Protein AF-A0AAE3U9U7-F1 (afdb_monomer_lite)

Sequence (166 aa):
MVSCQSSQQRVSYFSGFKTIQITDSSRLYKSDSPQTYYLHYRPIDIDMWYPADSSPTDSVLVFGNMLSLFEQRANFYTDSHAGDGFSTQLAKSFTDFFHCSSVEKILASPTQSRKDTKAAAGKFPLVLYMASYNGMGYENIQLLENLAKNGYIVASFNSMVATQAI

Radius of gyration: 18.6 Å; chains: 1; bounding box: 61×43×46 Å

Organism: NCBI:txid3048013

pLDDT: mean 88.84, std 13.59, range [37.44, 98.5]

Secondary structure (DSSP, 8-state):
-----------PPEEEEEEEEEEEEEEESSTTS-TTSTTSEEEEEEEEEEEE---TTPPEEEHHHHHHHHHHHHHHHHTSSTTTTHHHHHHHHHHHHTT-S-HHHHHT-EEEEEETPPBPSS---EEEEE--TT--GGGGHHHHHHHHHTT-EEEEE----S----

InterPro domains:
  IPR029058 Alpha/Beta hydrolase fold [G3DSA:3.40.50.1820] (9-164)

Foldseek 3Di:
DDDPDPVPPQQFFFWEKDKDKDFDQVAAAPCPDDPPDPRRTPIWIKIKIAGADDDPPFDFAALLVVLVVLLVVLCVLQVHNLSPCSSQVVLVVVCVVVVDDDSVCNNRHTASYTYPGHHDDDDAAEAEAEADASGWCSVVRVVNRNCNRRRYMYIYIGHYHNDDPD

Structure (mmCIF, N/CA/C/O backbone):
data_AF-A0AAE3U9U7-F1
#
_entry.id   AF-A0AAE3U9U7-F1
#
loop_
_atom_site.group_PDB
_atom_site.id
_atom_site.type_symbol
_atom_site.label_atom_id
_atom_site.label_alt_id
_atom_site.label_comp_id
_atom_site.label_asym_id
_atom_site.label_entity_id
_atom_site.label_seq_id
_atom_site.pdbx_PDB_ins_code
_atom_site.Cartn_x
_atom_site.Cartn_y
_atom_site.Cartn_z
_atom_site.occupancy
_atom_site.B_iso_or_equiv
_atom_site.auth_seq_id
_atom_site.auth_comp_id
_atom_site.auth_asym_id
_atom_site.auth_atom_id
_atom_site.pdbx_PDB_model_num
ATOM 1 N N . MET A 1 1 ? -46.990 -7.623 13.689 1.00 40.50 1 MET A N 1
ATOM 2 C CA . MET A 1 1 ? -45.765 -7.017 13.124 1.00 40.50 1 MET A CA 1
ATOM 3 C C . MET A 1 1 ? -44.638 -7.261 14.111 1.00 40.50 1 MET A C 1
ATOM 5 O O . MET A 1 1 ? -44.628 -6.640 15.163 1.00 40.50 1 MET A O 1
ATOM 9 N N . VAL A 1 2 ? -43.776 -8.243 13.844 1.00 42.91 2 VAL A N 1
ATOM 10 C CA . VAL A 1 2 ? -42.643 -8.564 14.724 1.00 42.91 2 VAL A CA 1
ATOM 11 C C . VAL A 1 2 ? -41.470 -7.687 14.297 1.00 42.91 2 VAL A C 1
ATOM 13 O O . VAL A 1 2 ? -40.970 -7.821 13.185 1.00 42.91 2 VAL A O 1
ATOM 16 N N . SER A 1 3 ? -41.088 -6.748 15.161 1.00 50.25 3 SER A N 1
ATOM 17 C CA . SER A 1 3 ? -39.892 -5.923 14.994 1.00 50.25 3 SER A CA 1
ATOM 18 C C . SER A 1 3 ? -38.675 -6.726 15.454 1.00 50.25 3 SER A C 1
ATOM 20 O O . SER A 1 3 ? -38.477 -6.929 16.650 1.00 50.25 3 SER A O 1
ATOM 22 N N . CYS A 1 4 ? -37.871 -7.205 14.505 1.00 50.81 4 CYS A N 1
ATOM 23 C CA . CYS A 1 4 ? -36.531 -7.727 14.766 1.00 50.81 4 CYS A CA 1
ATOM 24 C C . CYS A 1 4 ? -35.512 -6.605 14.556 1.00 50.81 4 CYS A C 1
ATOM 26 O O . CYS A 1 4 ? -34.830 -6.551 13.538 1.00 50.81 4 CYS A O 1
ATOM 28 N N . GLN A 1 5 ? -35.399 -5.699 15.520 1.00 52.50 5 GLN A N 1
ATOM 29 C CA . GLN A 1 5 ? -34.193 -4.891 15.668 1.00 52.50 5 GLN A CA 1
ATOM 30 C C . GLN A 1 5 ? -33.489 -5.349 16.937 1.00 52.50 5 GLN A C 1
ATOM 32 O O . GLN A 1 5 ? -33.648 -4.774 18.009 1.00 52.50 5 GLN A O 1
ATOM 37 N N . SER A 1 6 ? -32.711 -6.427 16.820 1.00 53.81 6 SER A N 1
ATOM 38 C CA . SER A 1 6 ? -31.664 -6.685 17.799 1.00 53.81 6 SER A CA 1
ATOM 39 C C . SER A 1 6 ? -30.666 -5.538 17.689 1.00 53.81 6 SER A C 1
ATOM 41 O O . SER A 1 6 ? -30.011 -5.390 16.655 1.00 53.81 6 SER A O 1
ATOM 43 N N . SER A 1 7 ? -30.562 -4.711 18.728 1.00 50.16 7 S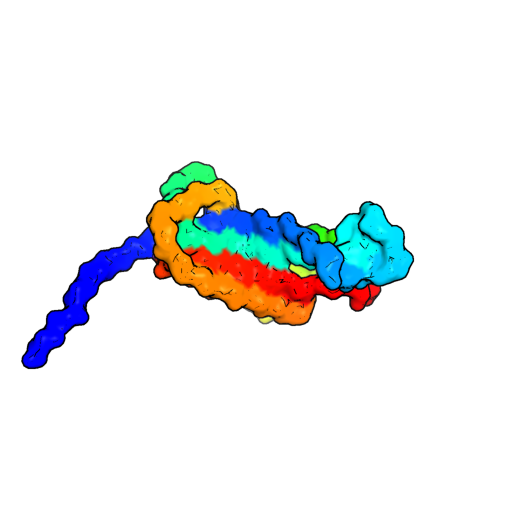ER A N 1
ATOM 44 C CA . SER A 1 7 ? -29.492 -3.727 18.867 1.00 50.16 7 SER A CA 1
ATOM 45 C C . SER A 1 7 ? -28.168 -4.477 19.016 1.00 50.16 7 SER A C 1
ATOM 47 O O . SER A 1 7 ? -27.700 -4.748 20.121 1.00 50.16 7 SER A O 1
ATOM 49 N N . GLN A 1 8 ? -27.591 -4.891 17.892 1.00 56.19 8 GLN A N 1
ATOM 50 C CA . GLN A 1 8 ? -26.259 -5.462 17.858 1.00 56.19 8 GLN A CA 1
ATOM 51 C C . GLN A 1 8 ? -25.309 -4.329 18.234 1.00 56.19 8 GLN A C 1
ATOM 53 O O . GLN A 1 8 ? -25.162 -3.351 17.498 1.00 56.19 8 GLN A O 1
ATOM 58 N N . GLN A 1 9 ? -24.745 -4.418 19.435 1.00 53.16 9 GLN A N 1
ATOM 59 C CA . GLN A 1 9 ? -23.730 -3.497 19.919 1.00 53.16 9 GLN A CA 1
ATOM 60 C C . GLN A 1 9 ? -22.614 -3.481 18.866 1.00 53.16 9 GLN A C 1
ATOM 62 O O .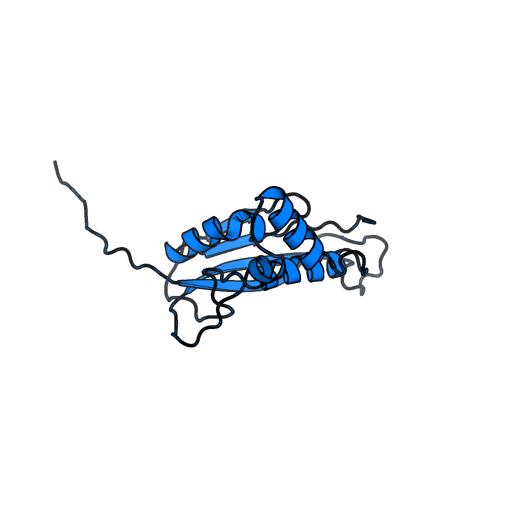 GLN A 1 9 ? -21.986 -4.512 18.625 1.00 53.16 9 GLN A O 1
ATOM 67 N N . ARG A 1 10 ? -22.440 -2.359 18.151 1.00 63.84 10 ARG A N 1
ATOM 68 C CA . ARG A 1 10 ? -21.427 -2.267 17.093 1.00 63.84 10 ARG A CA 1
ATOM 69 C C . ARG A 1 10 ? -20.057 -2.374 17.748 1.00 63.84 10 ARG A C 1
ATOM 71 O O . ARG A 1 10 ? -19.580 -1.412 18.344 1.00 63.84 10 ARG A O 1
ATOM 78 N N . VAL A 1 11 ? -19.443 -3.546 17.648 1.00 73.00 11 VAL A N 1
ATOM 79 C CA . VAL A 1 11 ? -18.030 -3.721 17.973 1.00 73.00 11 VAL A CA 1
ATOM 80 C C . VAL A 1 11 ? -17.252 -2.935 16.924 1.00 73.00 11 VAL A C 1
ATOM 82 O O . VAL A 1 11 ? -17.313 -3.251 15.738 1.00 73.00 11 VAL A O 1
ATOM 85 N N . SER A 1 12 ? -16.588 -1.862 17.351 1.00 85.38 12 SER A N 1
ATOM 86 C CA . SER A 1 12 ? -15.666 -1.119 16.494 1.00 85.38 12 SER A CA 1
ATOM 87 C C . SER A 1 12 ? -14.288 -1.744 16.631 1.00 85.38 12 SER A C 1
ATOM 89 O O . SER A 1 12 ? -13.715 -1.733 17.720 1.00 85.38 12 SER A O 1
ATOM 91 N N . TYR A 1 13 ? -13.752 -2.259 15.531 1.00 93.94 13 TYR A N 1
ATOM 92 C CA . TYR A 1 13 ? -12.381 -2.757 15.469 1.00 93.94 13 TYR A CA 1
ATOM 93 C C . TYR A 1 13 ? -11.401 -1.610 15.226 1.00 93.94 13 TYR A C 1
ATOM 95 O O . TYR A 1 13 ? -11.795 -0.490 14.878 1.00 93.94 13 TYR A O 1
ATOM 103 N N . PHE A 1 14 ? -10.113 -1.904 15.363 1.00 94.62 14 PHE A N 1
ATOM 104 C CA . PHE A 1 14 ? -9.059 -1.079 14.790 1.00 94.62 14 PHE A CA 1
ATOM 105 C C . PHE A 1 14 ? -8.762 -1.527 13.365 1.00 94.62 14 PHE A C 1
ATOM 107 O O . PHE A 1 14 ? -9.095 -2.642 12.965 1.00 94.62 14 PHE A O 1
ATOM 114 N N . SER A 1 15 ? -8.135 -0.642 12.598 1.00 95.81 15 SER A N 1
ATOM 115 C CA . SER A 1 15 ? -7.703 -0.942 11.240 1.00 95.81 15 SER A CA 1
ATOM 116 C C . SER A 1 15 ? -6.267 -1.458 11.272 1.00 95.81 15 SER A C 1
ATOM 118 O O . SER A 1 15 ? -5.331 -0.669 11.360 1.00 95.81 15 SER A O 1
ATOM 120 N N . GLY A 1 16 ? -6.077 -2.773 11.233 1.00 96.31 16 GLY A N 1
ATOM 121 C CA . GLY A 1 16 ? -4.764 -3.372 11.002 1.00 96.31 16 GLY A CA 1
ATOM 122 C C . GLY A 1 16 ? -4.342 -3.199 9.545 1.00 96.31 16 GLY A C 1
ATOM 123 O O . GLY A 1 16 ? -5.195 -3.176 8.659 1.00 96.31 16 GLY A O 1
ATOM 124 N N . PHE A 1 17 ? -3.041 -3.072 9.298 1.00 96.94 17 PHE A N 1
ATOM 125 C CA . PHE A 1 17 ? -2.466 -2.961 7.962 1.00 96.94 17 PHE A CA 1
ATOM 126 C C . PHE A 1 17 ? -1.237 -3.850 7.810 1.00 96.94 17 PHE A C 1
ATOM 128 O O . PHE A 1 17 ? -0.340 -3.834 8.657 1.00 96.94 17 PHE A O 1
ATOM 135 N N . LYS A 1 18 ? -1.175 -4.571 6.690 1.00 95.94 1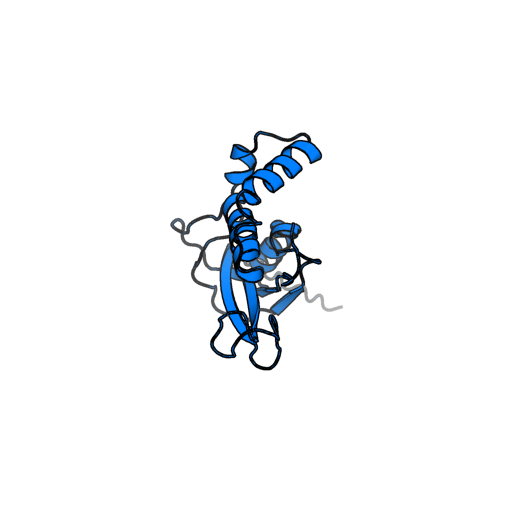8 LYS A N 1
ATOM 136 C CA . LYS A 1 18 ? 0.014 -5.302 6.243 1.00 95.94 18 LYS A CA 1
ATOM 137 C C . LYS A 1 18 ? 0.088 -5.341 4.722 1.00 95.94 18 LYS A C 1
ATOM 139 O O . LYS A 1 18 ? -0.935 -5.237 4.050 1.00 95.94 18 LYS A O 1
ATOM 144 N N . THR A 1 19 ? 1.277 -5.585 4.189 1.00 96.19 19 THR A N 1
ATOM 145 C CA . THR A 1 19 ? 1.480 -5.844 2.761 1.00 96.19 19 THR A CA 1
ATOM 146 C C . THR A 1 19 ? 1.757 -7.329 2.527 1.00 96.19 19 THR A C 1
ATOM 148 O O . THR A 1 19 ? 2.299 -8.031 3.385 1.00 96.19 19 THR A O 1
ATOM 151 N N . ILE A 1 20 ? 1.334 -7.839 1.375 1.00 95.50 20 ILE A N 1
ATOM 152 C CA . ILE A 1 20 ? 1.622 -9.192 0.903 1.00 95.50 20 ILE A CA 1
ATOM 153 C C . ILE A 1 20 ? 2.162 -9.076 -0.516 1.00 95.50 20 ILE A C 1
ATOM 155 O O . ILE A 1 20 ? 1.551 -8.427 -1.362 1.00 95.50 20 ILE A O 1
ATOM 159 N N . GLN A 1 21 ? 3.288 -9.734 -0.770 1.00 94.44 21 GLN A N 1
ATOM 160 C CA . GLN A 1 21 ? 3.887 -9.839 -2.094 1.00 94.44 21 GLN A CA 1
ATOM 161 C C . GLN A 1 21 ? 3.856 -11.292 -2.540 1.00 94.44 21 GLN A C 1
ATOM 163 O O . GLN A 1 21 ? 4.313 -12.180 -1.819 1.00 94.44 21 GLN A O 1
ATOM 168 N N . ILE A 1 22 ? 3.292 -11.529 -3.718 1.00 95.06 22 ILE A N 1
ATOM 169 C CA . ILE A 1 22 ? 3.262 -12.839 -4.366 1.00 95.06 22 ILE A CA 1
ATOM 170 C C . ILE A 1 22 ? 3.645 -12.695 -5.837 1.00 95.06 22 ILE A C 1
ATOM 172 O O . ILE A 1 22 ? 3.554 -11.612 -6.413 1.00 95.06 22 ILE A O 1
ATOM 176 N N . THR A 1 23 ? 4.021 -13.809 -6.455 1.00 95.38 23 THR A N 1
ATOM 177 C CA . THR A 1 23 ? 4.323 -13.875 -7.886 1.00 95.38 23 THR A CA 1
ATOM 178 C C . THR A 1 23 ? 3.355 -14.831 -8.562 1.00 95.38 23 THR A C 1
ATOM 180 O O . THR A 1 23 ? 3.210 -15.979 -8.144 1.00 95.38 23 THR A O 1
ATOM 183 N N . ASP A 1 24 ? 2.708 -14.366 -9.622 1.00 95.50 24 ASP A N 1
ATOM 184 C CA . ASP A 1 24 ? 1.878 -15.183 -10.496 1.00 95.50 24 ASP A CA 1
ATOM 185 C C . ASP A 1 24 ? 2.709 -15.676 -11.683 1.00 95.50 24 ASP A C 1
ATOM 187 O O . ASP A 1 24 ? 2.902 -14.968 -12.674 1.00 95.50 24 ASP A O 1
ATOM 191 N N . SER A 1 25 ? 3.199 -16.911 -11.569 1.00 95.81 25 SER A N 1
ATOM 192 C CA . SER A 1 25 ? 4.021 -17.564 -12.590 1.00 95.81 25 SER A CA 1
ATOM 193 C C . SER A 1 25 ? 3.254 -17.989 -13.844 1.00 95.81 25 SER A C 1
ATOM 195 O O . SER A 1 25 ? 3.872 -18.417 -14.815 1.00 95.81 25 SER A O 1
ATOM 197 N N . SER A 1 26 ? 1.923 -17.855 -13.871 1.00 96.81 26 SER A N 1
ATOM 198 C CA . SER A 1 26 ? 1.131 -18.128 -15.077 1.00 96.81 26 SER A CA 1
ATOM 199 C C . SER A 1 26 ? 1.144 -16.970 -16.079 1.00 96.81 26 SER A C 1
ATOM 201 O O . SER A 1 26 ? 0.748 -17.148 -17.232 1.00 96.81 26 SER A O 1
ATOM 203 N N . ARG A 1 27 ? 1.606 -15.781 -15.664 1.00 94.38 27 ARG A N 1
ATOM 204 C CA . ARG A 1 27 ? 1.642 -14.571 -16.493 1.00 94.38 27 ARG A CA 1
ATOM 205 C C . ARG A 1 27 ? 3.047 -13.997 -16.577 1.00 94.38 27 ARG A C 1
ATOM 207 O O . ARG A 1 27 ? 3.709 -13.798 -15.561 1.00 94.38 27 ARG A O 1
ATOM 214 N N . LEU A 1 28 ? 3.460 -13.666 -17.797 1.00 93.81 28 LEU A N 1
ATOM 215 C CA . LEU A 1 28 ? 4.693 -12.928 -18.048 1.00 93.81 28 LEU A CA 1
ATOM 216 C C . LEU A 1 28 ? 4.506 -11.445 -17.717 1.00 93.81 28 LEU A C 1
ATOM 218 O O . LEU A 1 28 ? 3.418 -10.890 -17.886 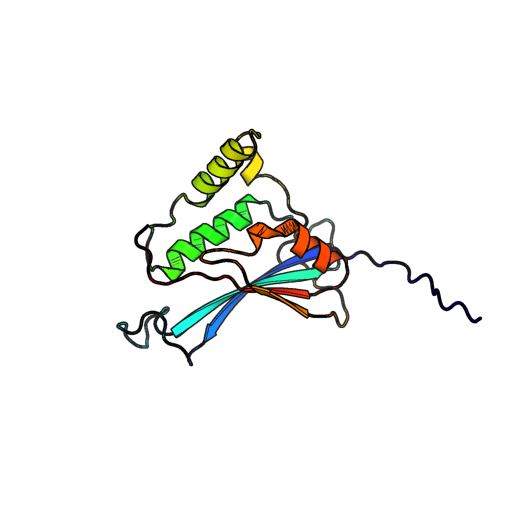1.00 93.81 28 LEU A O 1
ATOM 222 N N . TYR A 1 29 ? 5.580 -10.808 -17.264 1.00 92.31 29 TYR A N 1
ATOM 223 C CA . TYR A 1 29 ? 5.611 -9.379 -16.972 1.00 92.31 29 TYR A CA 1
ATOM 224 C C . TYR A 1 29 ? 6.696 -8.665 -17.772 1.00 92.31 29 TYR A C 1
ATOM 226 O O . TYR A 1 29 ? 6.359 -7.855 -18.632 1.00 92.31 29 TYR A O 1
ATOM 234 N N . LYS A 1 30 ? 7.971 -9.023 -17.594 1.00 92.19 30 LYS A N 1
ATOM 235 C CA . LYS A 1 30 ? 9.048 -8.665 -18.529 1.00 92.19 30 LYS A CA 1
ATOM 236 C C . LYS A 1 30 ? 9.372 -9.884 -19.398 1.00 92.19 30 LYS A C 1
ATOM 238 O O . LYS A 1 30 ? 10.257 -10.667 -19.076 1.00 92.19 30 LYS A O 1
ATOM 243 N N . SER A 1 31 ? 8.610 -10.061 -20.481 1.00 90.44 31 SER A N 1
ATOM 244 C CA . SER A 1 31 ? 8.657 -11.260 -21.342 1.00 90.44 31 SER A CA 1
ATOM 245 C C . SER A 1 31 ? 10.031 -11.555 -21.938 1.00 90.44 31 SER A C 1
ATOM 247 O O . SER A 1 31 ? 10.359 -12.718 -22.151 1.00 90.44 31 SER A O 1
ATOM 249 N N . ASP A 1 32 ? 10.828 -10.514 -22.171 1.00 92.19 32 ASP A N 1
ATOM 250 C CA . ASP A 1 32 ? 12.135 -10.625 -22.824 1.00 92.19 32 ASP A CA 1
ATOM 251 C C . ASP A 1 32 ? 13.264 -10.949 -21.828 1.00 92.19 32 ASP A C 1
ATOM 253 O O . ASP A 1 32 ? 14.426 -11.083 -22.213 1.00 92.19 32 ASP A O 1
ATOM 257 N N . SER A 1 33 ? 12.950 -11.072 -20.533 1.00 92.94 33 SER A N 1
ATOM 258 C CA . SER A 1 33 ? 13.930 -11.412 -19.504 1.00 92.94 33 SER A CA 1
ATOM 259 C C . SER A 1 33 ? 14.155 -12.927 -19.392 1.00 92.94 33 SER A C 1
ATOM 261 O O . SER A 1 33 ? 13.258 -13.717 -19.691 1.00 92.94 33 SER A O 1
ATOM 263 N N . PRO A 1 34 ? 15.298 -13.368 -18.836 1.00 95.94 34 PRO A N 1
ATOM 264 C CA . PRO A 1 34 ? 15.475 -14.756 -18.409 1.00 95.94 34 PRO A CA 1
ATOM 265 C C . PRO A 1 34 ? 14.417 -15.180 -17.377 1.00 95.94 34 PRO A C 1
ATOM 267 O O . PRO A 1 34 ? 14.002 -14.361 -16.559 1.00 95.94 34 PRO A O 1
ATOM 270 N N . GLN A 1 35 ? 14.044 -16.465 -17.340 1.00 94.50 35 GLN A N 1
ATOM 271 C CA . GLN A 1 35 ? 13.064 -17.001 -16.373 1.00 94.50 35 GLN A CA 1
ATOM 272 C C . GLN A 1 35 ? 13.474 -16.839 -14.902 1.00 94.50 35 GLN A C 1
ATOM 274 O O . GLN A 1 35 ? 12.624 -16.824 -14.016 1.00 94.50 35 GLN A O 1
ATOM 279 N N . THR A 1 36 ? 14.776 -16.738 -14.635 1.00 94.94 36 THR A N 1
ATOM 280 C CA . THR A 1 36 ? 15.340 -16.546 -13.292 1.00 94.94 36 THR A CA 1
ATOM 281 C C . THR A 1 36 ? 15.248 -15.105 -12.799 1.00 94.94 36 THR A C 1
ATOM 283 O O . THR A 1 36 ? 15.515 -14.839 -11.629 1.00 94.94 36 THR A O 1
ATOM 286 N N . TYR A 1 37 ? 14.906 -14.162 -13.675 1.00 95.81 37 TYR A N 1
ATOM 287 C CA . TYR A 1 37 ? 14.805 -12.758 -13.322 1.00 95.81 37 TYR A CA 1
ATOM 288 C C . TYR A 1 37 ? 13.517 -12.483 -12.535 1.00 95.81 37 TYR A C 1
ATOM 290 O O . TYR A 1 37 ? 12.440 -12.971 -12.876 1.00 95.81 37 TYR A O 1
ATOM 298 N N . TYR A 1 38 ? 13.625 -11.677 -11.478 1.00 93.69 38 TYR A N 1
ATOM 299 C CA . TYR A 1 38 ? 12.569 -11.512 -10.474 1.00 93.69 38 TYR A CA 1
ATOM 300 C C . TYR A 1 38 ? 11.275 -10.864 -11.006 1.00 93.69 38 TYR A C 1
ATOM 302 O O . TYR A 1 38 ? 10.214 -11.064 -10.420 1.00 93.69 38 TYR A O 1
ATOM 310 N N . LEU A 1 39 ? 11.342 -10.148 -12.135 1.00 95.06 39 LEU A N 1
ATOM 311 C CA . LEU A 1 39 ? 10.189 -9.567 -12.841 1.00 95.06 39 LEU A CA 1
ATOM 312 C C . LEU A 1 39 ? 9.826 -10.327 -14.126 1.00 95.06 39 LEU A C 1
ATOM 314 O O . LEU A 1 39 ? 9.086 -9.802 -14.959 1.00 95.06 39 LEU A O 1
ATOM 318 N N . HIS A 1 40 ? 10.348 -11.541 -14.333 1.00 94.94 40 HIS A N 1
ATOM 319 C CA . HIS A 1 40 ? 9.962 -12.348 -15.491 1.00 94.94 40 HIS A CA 1
ATOM 320 C C . HIS A 1 40 ? 8.467 -12.682 -15.450 1.00 94.94 40 HIS A C 1
ATOM 322 O O . HIS A 1 40 ? 7.734 -12.448 -16.411 1.00 94.94 40 HIS A O 1
ATOM 328 N N . TYR A 1 41 ? 8.012 -13.170 -14.296 1.00 95.81 41 TYR A N 1
ATOM 329 C CA . TYR A 1 41 ? 6.608 -13.429 -14.003 1.00 95.81 41 TYR A CA 1
ATOM 330 C C . TYR A 1 41 ? 5.960 -12.242 -13.297 1.00 95.81 41 TYR A C 1
ATOM 332 O O . TYR A 1 41 ? 6.653 -11.410 -12.718 1.00 95.81 41 TYR A O 1
ATOM 340 N N . ARG A 1 42 ? 4.627 -12.159 -13.329 1.00 93.88 42 ARG A N 1
ATOM 341 C CA . ARG A 1 42 ? 3.874 -11.019 -12.793 1.00 93.88 42 ARG A CA 1
ATOM 342 C C . ARG A 1 42 ? 3.961 -10.944 -11.262 1.00 93.88 42 ARG A C 1
ATOM 344 O O . ARG A 1 42 ? 3.328 -11.766 -10.597 1.00 93.88 42 ARG A O 1
ATOM 351 N N . PRO A 1 43 ? 4.652 -9.940 -10.683 1.00 94.88 43 PRO A N 1
ATOM 352 C CA . PRO A 1 43 ? 4.511 -9.655 -9.263 1.00 94.88 43 PRO A CA 1
ATOM 353 C C . PRO A 1 43 ? 3.124 -9.068 -8.973 1.00 94.88 43 PRO A C 1
ATOM 355 O O . PRO A 1 43 ? 2.507 -8.403 -9.818 1.00 94.88 43 PRO A O 1
ATOM 358 N N . ILE A 1 44 ? 2.627 -9.340 -7.771 1.00 93.44 44 ILE A N 1
ATOM 359 C CA . ILE A 1 44 ? 1.366 -8.826 -7.247 1.00 93.44 44 ILE A CA 1
ATOM 360 C C . ILE A 1 44 ? 1.609 -8.352 -5.815 1.00 93.44 44 ILE A C 1
ATOM 362 O O . ILE A 1 44 ? 1.893 -9.148 -4.918 1.00 93.44 44 ILE A O 1
ATOM 366 N N . ASP A 1 45 ? 1.436 -7.051 -5.611 1.00 94.06 45 ASP A N 1
ATOM 367 C CA . ASP A 1 45 ? 1.379 -6.424 -4.297 1.00 94.06 45 ASP A CA 1
ATOM 368 C C . ASP A 1 45 ? -0.071 -6.263 -3.849 1.00 94.06 45 ASP A C 1
ATOM 370 O O . ASP A 1 45 ? -0.882 -5.625 -4.529 1.00 94.06 45 ASP A O 1
ATOM 374 N N . ILE A 1 46 ? -0.368 -6.802 -2.671 1.00 96.00 46 ILE A N 1
ATOM 375 C CA . ILE A 1 46 ? -1.665 -6.696 -2.016 1.00 96.00 46 ILE A CA 1
ATOM 376 C C . ILE A 1 46 ? -1.472 -5.946 -0.703 1.00 96.00 46 ILE A C 1
ATOM 378 O O . ILE A 1 46 ? -0.762 -6.407 0.191 1.00 96.00 46 ILE A O 1
ATOM 382 N N . ASP A 1 47 ? -2.143 -4.812 -0.573 1.00 96.88 47 ASP A N 1
ATOM 383 C CA . ASP A 1 47 ? -2.257 -4.094 0.689 1.00 96.88 47 ASP A CA 1
ATOM 384 C C . ASP A 1 47 ? -3.515 -4.561 1.406 1.00 96.88 47 ASP A C 1
ATOM 386 O O . ASP A 1 47 ? -4.619 -4.506 0.863 1.00 96.88 47 ASP A O 1
ATOM 390 N N . MET A 1 48 ? -3.358 -5.062 2.622 1.00 97.38 48 MET A N 1
ATOM 391 C CA . MET A 1 48 ? -4.462 -5.589 3.403 1.00 97.38 48 MET A CA 1
ATOM 392 C C . MET A 1 48 ? -4.795 -4.672 4.564 1.00 97.38 48 MET A C 1
ATOM 394 O O . MET A 1 48 ? -3.986 -4.521 5.478 1.00 97.38 48 MET A O 1
ATOM 398 N N . TRP A 1 49 ? -6.029 -4.174 4.571 1.00 97.94 49 TRP A N 1
ATOM 399 C CA . TRP A 1 49 ? -6.660 -3.597 5.752 1.00 97.94 49 TRP A CA 1
ATOM 400 C C . TRP A 1 49 ? -7.570 -4.640 6.393 1.00 97.94 49 TRP A C 1
ATOM 402 O O . TRP A 1 49 ? -8.349 -5.294 5.702 1.00 97.94 49 TRP A O 1
ATOM 412 N N . TYR A 1 50 ? -7.471 -4.839 7.702 1.00 97.62 50 TYR A N 1
ATOM 413 C CA . TYR A 1 50 ? -8.225 -5.892 8.385 1.00 97.62 50 TYR A CA 1
ATOM 414 C C . TYR A 1 50 ? -8.683 -5.472 9.783 1.00 97.62 50 TYR A C 1
ATOM 416 O O . TYR A 1 50 ? -8.039 -4.627 10.409 1.00 97.62 50 TYR A O 1
ATOM 424 N N . PRO A 1 51 ? -9.773 -6.066 10.304 1.00 96.94 51 PRO A N 1
ATOM 425 C CA . PRO A 1 51 ? -10.223 -5.806 11.664 1.00 96.94 51 PRO A CA 1
ATOM 426 C C . PRO A 1 51 ? -9.165 -6.305 12.649 1.00 96.94 51 PRO A C 1
ATOM 428 O O . PRO A 1 51 ? -8.756 -7.468 12.600 1.00 96.94 51 PRO A O 1
ATOM 431 N N . ALA A 1 52 ? -8.702 -5.427 13.528 1.00 94.81 52 ALA A N 1
ATOM 432 C CA . ALA A 1 52 ? -7.643 -5.709 14.485 1.00 94.81 52 ALA A CA 1
ATOM 433 C C . ALA A 1 52 ? -8.092 -5.438 15.922 1.00 94.81 52 ALA A C 1
ATOM 435 O O . ALA A 1 52 ? -8.853 -4.500 16.188 1.00 94.81 52 ALA A O 1
ATOM 436 N N . ASP A 1 53 ? -7.561 -6.241 16.841 1.00 90.12 53 ASP A N 1
ATOM 437 C CA . ASP A 1 53 ? -7.593 -5.945 18.269 1.00 90.12 53 ASP A CA 1
ATOM 438 C C . ASP A 1 53 ? -6.422 -4.989 18.533 1.00 90.12 53 ASP A C 1
ATOM 440 O O . ASP A 1 53 ? -5.274 -5.383 18.337 1.00 90.12 53 ASP A O 1
ATOM 444 N N . SER A 1 54 ? -6.651 -3.728 18.919 1.00 71.88 54 SER A N 1
ATOM 445 C CA . SER A 1 54 ? -5.495 -2.857 19.192 1.00 71.88 54 SER A CA 1
ATOM 446 C C . SER A 1 54 ? -4.870 -3.147 20.541 1.00 71.88 54 SER A C 1
ATOM 448 O O . SER A 1 54 ? -5.574 -3.260 21.549 1.00 71.88 54 SER A O 1
ATOM 450 N N . SER A 1 55 ? -3.551 -3.028 20.576 1.00 69.12 55 SER A N 1
ATOM 451 C CA . SER A 1 55 ? -2.804 -2.653 21.766 1.00 69.12 55 SER A CA 1
ATOM 452 C C . SER A 1 55 ? -2.471 -1.150 21.738 1.00 69.12 55 SER A C 1
ATOM 454 O O . SER A 1 55 ? -2.202 -0.595 20.669 1.00 69.12 55 SER A O 1
ATOM 456 N N . PRO A 1 56 ? -2.395 -0.467 22.897 1.00 64.62 56 PRO A N 1
ATOM 457 C CA . PRO A 1 56 ? -1.848 0.891 22.998 1.00 64.62 56 PRO A CA 1
ATOM 458 C C . PRO A 1 56 ? -0.417 1.045 22.450 1.00 64.62 56 PRO A C 1
ATOM 460 O O . PRO A 1 56 ? 0.022 2.161 22.198 1.00 64.62 56 PRO A O 1
ATOM 463 N N . THR A 1 57 ? 0.317 -0.059 22.289 1.00 73.25 57 THR A N 1
ATOM 464 C CA . THR A 1 57 ? 1.711 -0.090 21.818 1.00 73.25 57 THR A CA 1
ATOM 465 C C . THR A 1 57 ? 1.856 -0.205 20.302 1.00 73.25 57 THR A C 1
ATOM 467 O O . THR A 1 57 ? 2.977 -0.198 19.796 1.00 73.25 57 THR A O 1
ATOM 470 N N . ASP A 1 58 ? 0.755 -0.367 19.571 1.00 82.81 58 ASP A N 1
ATOM 471 C CA . ASP A 1 58 ? 0.817 -0.619 18.136 1.00 82.81 58 ASP A CA 1
ATOM 472 C C . ASP A 1 58 ? 1.246 0.627 17.361 1.00 82.81 58 ASP A C 1
ATOM 474 O O . ASP A 1 58 ? 0.739 1.732 17.574 1.00 82.81 58 ASP A O 1
ATOM 478 N N . SER A 1 59 ? 2.162 0.438 16.409 1.00 89.38 59 SER A N 1
ATOM 479 C CA . SER A 1 59 ? 2.681 1.534 15.593 1.00 89.38 59 SER A CA 1
ATOM 480 C C . SER A 1 59 ? 1.621 2.046 14.621 1.00 89.38 59 SER A C 1
ATOM 482 O O . SER A 1 59 ? 1.122 1.312 13.763 1.00 89.38 59 SER A O 1
ATOM 484 N N . VAL A 1 60 ? 1.293 3.330 14.749 1.00 94.00 60 VAL A N 1
ATOM 485 C CA . VAL A 1 60 ? 0.422 4.050 13.817 1.00 94.00 60 VAL A CA 1
ATOM 486 C C . VAL A 1 60 ? 1.196 4.338 12.541 1.00 94.00 60 VAL A C 1
ATOM 488 O O . VAL A 1 60 ? 2.273 4.930 12.599 1.00 94.00 60 VAL A O 1
ATOM 491 N N . LEU A 1 61 ? 0.650 3.948 11.392 1.00 95.25 61 LEU A N 1
ATOM 492 C CA . LEU A 1 61 ? 1.226 4.359 10.116 1.00 95.25 61 LEU A CA 1
ATOM 493 C C . LEU A 1 61 ? 0.967 5.845 9.896 1.00 95.25 61 LEU A C 1
ATOM 495 O O . LEU A 1 61 ? -0.143 6.330 10.130 1.00 95.25 61 LEU A O 1
ATOM 499 N N . VAL A 1 62 ? 1.973 6.558 9.408 1.00 96.69 62 VAL A N 1
ATOM 500 C CA . VAL A 1 62 ? 1.798 7.910 8.876 1.00 96.69 62 VAL A CA 1
ATOM 501 C C . VAL A 1 62 ? 1.582 7.843 7.370 1.00 96.69 62 VAL A C 1
ATOM 503 O O . VAL A 1 62 ? 1.988 6.886 6.708 1.00 96.69 62 VAL A O 1
ATOM 506 N N . PHE A 1 63 ? 0.945 8.862 6.803 1.00 95.25 63 PHE A N 1
ATOM 507 C CA . PHE A 1 63 ? 0.632 8.906 5.378 1.00 95.25 63 PHE A CA 1
ATOM 508 C C . PHE A 1 63 ? 1.895 8.831 4.507 1.00 95.25 63 PHE A C 1
ATOM 510 O O . PHE A 1 63 ? 1.894 8.169 3.471 1.00 95.25 63 PHE A O 1
ATOM 517 N N . GLY A 1 64 ? 3.018 9.384 4.980 1.00 96.31 64 GLY A N 1
ATOM 518 C CA . GLY A 1 64 ? 4.320 9.241 4.330 1.00 96.31 64 GLY A CA 1
ATOM 519 C C . GLY A 1 64 ? 4.797 7.790 4.192 1.00 96.31 64 GLY A C 1
ATOM 520 O O . GLY A 1 64 ? 5.501 7.485 3.234 1.00 96.31 64 GLY A O 1
ATOM 521 N N . ASN A 1 65 ? 4.379 6.863 5.066 1.00 96.88 65 ASN A N 1
ATOM 522 C CA . ASN A 1 65 ? 4.679 5.440 4.873 1.00 96.88 65 ASN A CA 1
ATOM 523 C C . ASN A 1 65 ? 3.987 4.886 3.621 1.00 96.88 65 ASN A C 1
ATOM 525 O O . ASN A 1 65 ? 4.585 4.087 2.908 1.00 96.88 65 ASN A O 1
ATOM 529 N N . MET A 1 66 ? 2.759 5.326 3.337 1.00 95.19 66 MET A N 1
ATOM 530 C CA . MET A 1 66 ? 2.006 4.887 2.159 1.00 95.19 66 MET A CA 1
ATOM 531 C C . MET A 1 66 ? 2.600 5.453 0.868 1.00 95.19 66 MET A C 1
ATOM 533 O O . MET A 1 66 ? 2.756 4.724 -0.107 1.00 95.19 66 MET A O 1
ATOM 537 N N . LEU A 1 67 ? 2.997 6.729 0.877 1.00 95.31 67 LEU A N 1
ATOM 538 C CA . LEU A 1 67 ? 3.679 7.331 -0.271 1.00 95.31 67 LEU A CA 1
ATOM 539 C C . LEU A 1 67 ? 5.057 6.695 -0.509 1.00 95.31 67 LEU A C 1
ATOM 541 O O . LEU A 1 67 ? 5.406 6.410 -1.650 1.00 95.31 67 LEU A O 1
ATOM 545 N N . SER A 1 68 ? 5.787 6.362 0.560 1.00 96.12 68 SER A N 1
ATOM 546 C CA . SER A 1 68 ? 7.055 5.633 0.447 1.00 96.12 68 SER A CA 1
ATOM 547 C C . SER A 1 68 ? 6.872 4.230 -0.134 1.00 96.12 68 SER A C 1
ATOM 549 O O . SER A 1 68 ? 7.679 3.809 -0.958 1.00 96.12 68 SER A O 1
ATOM 551 N N . LEU A 1 69 ? 5.796 3.517 0.223 1.00 95.19 69 LEU A N 1
ATOM 552 C CA . LEU A 1 69 ? 5.461 2.240 -0.417 1.00 95.19 69 LEU A CA 1
ATOM 553 C C . LEU A 1 69 ? 5.188 2.408 -1.916 1.00 95.19 69 LEU A C 1
ATOM 555 O O . LEU A 1 69 ? 5.576 1.545 -2.702 1.00 95.19 69 LEU A O 1
ATOM 559 N N . PHE A 1 70 ? 4.535 3.499 -2.324 1.00 94.19 70 PHE A N 1
ATOM 560 C CA . PHE A 1 70 ? 4.316 3.806 -3.738 1.00 94.19 70 PHE A CA 1
ATOM 561 C C . PHE A 1 70 ? 5.628 4.021 -4.488 1.00 94.19 70 PHE A C 1
ATOM 563 O O . PHE A 1 70 ? 5.849 3.375 -5.508 1.00 94.19 70 PHE A O 1
ATOM 570 N N . GLU A 1 71 ? 6.526 4.837 -3.946 1.00 94.94 71 GLU A N 1
ATOM 571 C CA . GLU A 1 71 ? 7.861 5.070 -4.503 1.00 94.94 71 GLU A CA 1
ATOM 572 C C . GLU A 1 71 ? 8.688 3.779 -4.617 1.00 94.94 71 GLU A C 1
ATOM 574 O O . GLU A 1 71 ? 9.190 3.449 -5.692 1.00 94.94 71 GLU A O 1
ATOM 579 N N . GLN A 1 72 ? 8.758 2.988 -3.541 1.00 95.38 72 GLN A N 1
ATOM 580 C CA . GLN A 1 72 ? 9.483 1.713 -3.531 1.00 95.38 72 GLN A CA 1
ATOM 581 C C . GLN A 1 72 ? 8.961 0.750 -4.600 1.00 95.38 72 GLN A C 1
ATOM 583 O O . GLN A 1 72 ? 9.740 0.084 -5.282 1.00 95.38 72 GLN A O 1
ATOM 588 N N . ARG A 1 73 ? 7.637 0.681 -4.765 1.00 93.88 73 ARG A N 1
ATOM 589 C CA . ARG A 1 73 ? 7.020 -0.172 -5.779 1.00 93.88 73 ARG A CA 1
ATOM 590 C C . ARG A 1 73 ? 7.219 0.392 -7.184 1.00 93.88 73 ARG A C 1
ATOM 592 O O . ARG A 1 73 ? 7.521 -0.385 -8.078 1.00 93.88 73 ARG A O 1
ATOM 599 N N . ALA A 1 74 ? 7.149 1.704 -7.395 1.00 92.75 74 ALA A N 1
ATOM 600 C CA . ALA A 1 74 ? 7.444 2.292 -8.702 1.00 92.75 74 ALA A CA 1
ATOM 601 C C . ALA A 1 74 ? 8.844 1.874 -9.191 1.00 92.75 74 ALA A C 1
ATOM 603 O O . ALA A 1 74 ? 8.995 1.402 -10.319 1.00 92.75 74 ALA A O 1
ATOM 604 N N . ASN A 1 75 ? 9.840 1.925 -8.305 1.00 93.81 75 ASN A N 1
ATOM 605 C CA . ASN A 1 75 ? 11.194 1.446 -8.586 1.00 93.81 75 ASN A CA 1
ATOM 606 C C . ASN A 1 75 ? 11.249 -0.071 -8.823 1.00 93.81 75 ASN A C 1
ATOM 608 O O . ASN A 1 75 ? 11.800 -0.524 -9.827 1.00 93.81 75 ASN A O 1
ATOM 612 N N . PHE A 1 76 ? 10.619 -0.865 -7.951 1.00 94.25 76 PHE A N 1
ATOM 613 C CA . PHE A 1 76 ? 10.591 -2.325 -8.079 1.00 94.25 76 PHE A CA 1
ATOM 614 C C . PHE A 1 76 ? 9.953 -2.792 -9.394 1.00 94.25 76 PHE A C 1
ATOM 616 O O . PHE A 1 76 ? 10.516 -3.628 -10.088 1.00 94.25 76 PHE A O 1
ATOM 623 N N . TYR A 1 77 ? 8.787 -2.257 -9.766 1.00 92.56 77 TYR A N 1
ATOM 624 C CA . TYR A 1 77 ? 8.037 -2.700 -10.947 1.00 92.56 77 TYR A CA 1
ATOM 625 C C . TYR A 1 77 ? 8.692 -2.266 -12.263 1.00 92.56 77 TYR A C 1
ATOM 627 O O . TYR A 1 77 ? 8.459 -2.914 -13.290 1.00 92.56 77 TYR A O 1
ATOM 635 N N . THR A 1 78 ? 9.507 -1.208 -12.239 1.00 91.12 78 THR A N 1
ATOM 636 C CA . THR A 1 78 ? 10.250 -0.715 -13.407 1.00 91.12 78 THR A CA 1
ATOM 637 C C . THR A 1 78 ? 11.668 -1.282 -13.499 1.00 91.12 78 THR A C 1
ATOM 639 O O . THR A 1 78 ? 12.225 -1.294 -14.596 1.00 91.12 78 THR A O 1
ATOM 642 N N . ASP A 1 79 ? 12.215 -1.862 -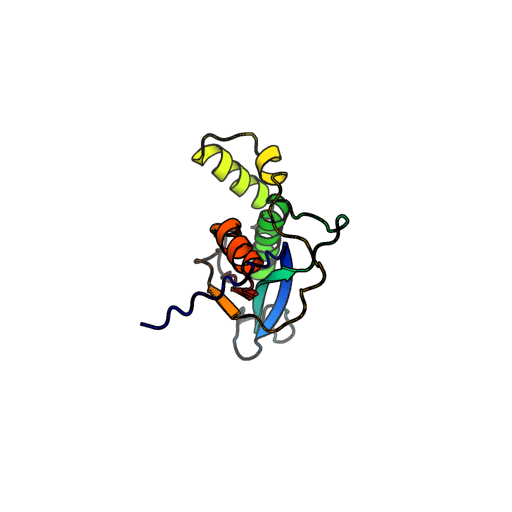12.422 1.00 92.56 79 ASP A N 1
ATOM 643 C CA . ASP A 1 79 ? 13.650 -2.176 -12.274 1.00 92.56 79 ASP A CA 1
ATOM 644 C C . ASP A 1 79 ? 14.518 -0.935 -12.518 1.00 92.56 79 ASP A C 1
ATOM 646 O O . ASP A 1 79 ? 15.432 -0.933 -13.342 1.00 92.56 79 ASP A O 1
ATOM 650 N N . SER A 1 80 ? 14.149 0.172 -11.876 1.00 92.12 80 SER A N 1
ATOM 651 C CA . SER A 1 80 ? 14.811 1.461 -12.052 1.00 92.12 80 SER A CA 1
ATOM 652 C C . SER A 1 80 ? 14.776 2.295 -10.770 1.00 92.12 80 SER A C 1
ATOM 654 O O . SER A 1 80 ? 14.222 1.875 -9.758 1.00 92.12 80 SER A O 1
ATOM 656 N N . HIS A 1 81 ? 15.355 3.494 -10.846 1.00 93.50 81 HIS A N 1
ATOM 657 C CA . HIS A 1 81 ? 15.291 4.535 -9.817 1.00 93.50 81 HIS A CA 1
ATOM 658 C C . HIS A 1 81 ? 14.385 5.709 -10.228 1.00 93.50 81 HIS A C 1
ATOM 660 O O . HIS A 1 81 ? 14.479 6.799 -9.672 1.00 93.50 81 HIS A O 1
ATOM 666 N N . ALA A 1 82 ? 13.530 5.527 -11.242 1.00 89.62 82 ALA A N 1
ATOM 667 C CA . ALA A 1 82 ? 12.690 6.604 -11.774 1.00 89.62 82 ALA A CA 1
ATOM 668 C C . ALA A 1 82 ? 11.655 7.127 -10.761 1.00 89.62 82 ALA A C 1
ATOM 670 O O . ALA A 1 82 ? 11.182 8.251 -10.897 1.00 89.62 82 ALA A O 1
ATOM 671 N N . GLY A 1 83 ? 11.307 6.320 -9.757 1.00 90.62 83 GLY A N 1
ATOM 672 C CA . GLY A 1 83 ? 10.410 6.697 -8.672 1.00 90.62 83 GLY A CA 1
ATOM 673 C C . GLY A 1 83 ? 11.085 7.469 -7.537 1.00 90.62 83 GLY A C 1
ATOM 674 O O . GLY A 1 83 ? 10.371 7.966 -6.668 1.00 90.62 83 GLY A O 1
ATOM 675 N N . ASP A 1 84 ? 12.416 7.590 -7.506 1.00 94.94 84 ASP A N 1
ATOM 676 C CA . ASP A 1 84 ? 13.118 8.253 -6.401 1.00 94.94 84 ASP A CA 1
ATOM 677 C C . ASP A 1 84 ? 12.593 9.687 -6.191 1.00 94.94 84 ASP A C 1
ATOM 679 O O . ASP A 1 84 ? 12.541 10.522 -7.099 1.00 94.94 84 ASP A O 1
ATOM 683 N N . GLY A 1 85 ? 12.171 9.983 -4.961 1.00 94.81 85 GLY A N 1
ATOM 684 C CA . GLY A 1 85 ? 11.592 11.273 -4.588 1.00 94.81 85 GLY A CA 1
ATOM 685 C C . GLY A 1 85 ? 10.106 11.446 -4.923 1.00 94.81 85 GLY A C 1
ATOM 686 O O . GLY A 1 85 ? 9.553 12.516 -4.643 1.00 94.81 85 GLY A O 1
ATOM 687 N N . PHE A 1 86 ? 9.429 10.433 -5.470 1.00 93.56 86 PHE A N 1
ATOM 688 C CA . PHE A 1 86 ? 7.987 10.468 -5.743 1.00 93.56 86 PHE A CA 1
ATOM 689 C C . PHE A 1 86 ? 7.154 10.753 -4.505 1.00 93.56 86 PHE A C 1
ATOM 691 O O . PHE A 1 86 ? 6.178 11.496 -4.591 1.00 93.56 86 PHE A O 1
ATOM 698 N N . SER A 1 87 ? 7.547 10.232 -3.344 1.00 93.69 87 SER A N 1
ATOM 699 C CA . SER A 1 87 ? 6.826 10.472 -2.093 1.00 93.69 87 SER A CA 1
ATOM 700 C C . SER A 1 87 ? 6.741 11.964 -1.781 1.00 93.69 87 SER A C 1
ATOM 702 O O . SER A 1 87 ? 5.674 12.483 -1.453 1.00 93.69 87 SER A O 1
ATOM 704 N N . THR A 1 88 ? 7.864 12.668 -1.930 1.00 94.75 88 THR A N 1
ATOM 705 C CA . THR A 1 88 ? 7.967 14.113 -1.701 1.00 94.75 88 THR A CA 1
ATOM 706 C C . THR A 1 88 ? 7.234 14.897 -2.784 1.00 94.75 88 THR A C 1
ATOM 708 O O . THR A 1 88 ? 6.532 15.857 -2.468 1.00 94.75 88 THR A O 1
ATOM 711 N N . GLN A 1 89 ? 7.356 14.486 -4.050 1.00 94.56 89 GLN A N 1
ATOM 712 C CA . GLN A 1 89 ? 6.666 15.129 -5.171 1.00 94.56 89 GLN A CA 1
ATOM 713 C C . GLN A 1 89 ? 5.142 15.027 -5.030 1.00 94.56 89 GLN A C 1
ATOM 715 O O . GLN A 1 89 ? 4.463 16.047 -5.104 1.00 94.56 89 GLN A O 1
ATOM 720 N N . LEU A 1 90 ? 4.609 13.838 -4.736 1.00 93.00 90 LEU A N 1
ATOM 721 C CA . LEU A 1 90 ? 3.179 13.625 -4.496 1.00 93.00 90 LEU A CA 1
ATOM 722 C C . LEU A 1 90 ? 2.687 14.394 -3.273 1.00 93.00 90 LEU A C 1
ATOM 724 O O . LEU A 1 90 ? 1.646 15.047 -3.335 1.00 93.00 90 LEU A O 1
ATOM 728 N N . ALA A 1 91 ? 3.444 14.368 -2.171 1.00 93.62 91 ALA A N 1
ATOM 729 C CA . ALA A 1 91 ? 3.107 15.159 -0.996 1.00 93.62 91 ALA A CA 1
ATOM 730 C C . ALA A 1 91 ? 3.033 16.655 -1.340 1.00 93.62 91 ALA A C 1
ATOM 732 O O . ALA A 1 91 ? 2.062 17.306 -0.964 1.00 93.62 91 ALA A O 1
ATOM 733 N N . LYS A 1 92 ? 3.983 17.181 -2.125 1.00 94.56 92 LYS A N 1
ATOM 734 C CA . LYS A 1 92 ? 3.944 18.560 -2.631 1.00 94.56 92 LYS A CA 1
ATOM 735 C C . LYS A 1 92 ? 2.737 18.816 -3.542 1.00 94.56 92 LYS A C 1
ATOM 737 O O . LYS A 1 92 ? 2.077 19.841 -3.410 1.00 94.56 92 LYS A O 1
ATOM 742 N N . SER A 1 93 ? 2.391 17.893 -4.435 1.00 92.69 93 SER A N 1
ATOM 743 C CA . SER A 1 93 ? 1.185 18.028 -5.260 1.00 92.69 93 SER A CA 1
ATOM 744 C C . SER A 1 93 ? -0.081 18.130 -4.406 1.00 92.69 93 SER A C 1
ATOM 746 O O . SER A 1 93 ? -0.947 18.949 -4.706 1.00 92.69 93 SER A O 1
ATOM 748 N N . PHE A 1 94 ? -0.180 17.373 -3.308 1.00 90.44 94 PHE A N 1
ATOM 749 C CA . PHE A 1 94 ? -1.288 17.512 -2.362 1.00 90.44 94 PHE A CA 1
ATOM 750 C C . PHE A 1 94 ? -1.268 18.848 -1.614 1.00 90.44 94 PHE A C 1
ATOM 752 O O . PHE A 1 94 ? -2.330 19.455 -1.466 1.00 90.44 94 PHE A O 1
ATOM 759 N N . THR A 1 95 ? -0.101 19.336 -1.167 1.00 91.12 95 THR A N 1
ATOM 760 C CA . THR A 1 95 ? -0.021 20.661 -0.522 1.00 91.12 95 THR A CA 1
ATOM 761 C C . THR A 1 95 ? -0.509 21.756 -1.462 1.00 91.12 95 THR A C 1
ATOM 763 O O . THR A 1 95 ? -1.310 22.599 -1.058 1.00 91.12 95 THR A O 1
ATOM 766 N N . ASP A 1 96 ? -0.072 21.700 -2.722 1.00 92.44 96 ASP A N 1
ATOM 767 C CA . ASP A 1 96 ? -0.405 22.685 -3.748 1.00 92.44 96 ASP A CA 1
ATOM 768 C C . ASP A 1 96 ? -1.900 22.628 -4.106 1.00 92.44 96 ASP A C 1
ATOM 770 O O . ASP A 1 96 ? -2.560 23.667 -4.149 1.00 92.44 96 ASP A O 1
ATOM 774 N N . PHE A 1 97 ? -2.450 21.423 -4.303 1.00 89.19 97 PHE A N 1
ATOM 775 C CA . PHE A 1 97 ? -3.846 21.214 -4.704 1.00 89.19 97 PHE A CA 1
ATOM 776 C C . PHE A 1 97 ? -4.850 21.587 -3.611 1.00 89.19 97 PHE A C 1
ATOM 778 O O . PHE A 1 97 ? -5.850 22.246 -3.883 1.00 89.19 97 PHE A O 1
ATOM 785 N N . PHE A 1 98 ? -4.602 21.174 -2.366 1.00 84.50 98 PHE A N 1
ATOM 786 C CA . PHE A 1 98 ? -5.519 21.448 -1.257 1.00 84.50 98 PHE A CA 1
ATOM 787 C C . PHE A 1 98 ? -5.273 22.807 -0.596 1.00 84.50 98 PHE A C 1
ATOM 789 O O . PHE A 1 98 ? -5.921 23.111 0.407 1.00 84.50 98 PHE A O 1
ATOM 796 N N . HIS A 1 99 ? -4.324 23.601 -1.108 1.00 86.00 99 HIS A N 1
ATOM 797 C CA . HIS A 1 99 ? -3.850 24.835 -0.471 1.00 86.00 99 HIS A CA 1
ATOM 798 C C . HIS A 1 99 ? -3.544 24.622 1.025 1.00 86.00 99 HIS A C 1
ATOM 800 O O . HIS A 1 99 ? -3.847 25.456 1.879 1.00 86.00 99 HIS A O 1
ATOM 806 N N . CYS A 1 100 ? -3.006 23.442 1.339 1.00 72.31 100 CYS A N 1
ATOM 807 C CA . CYS A 1 100 ? -2.822 22.943 2.694 1.00 72.31 100 CYS A CA 1
ATOM 808 C C . CYS A 1 100 ? -1.378 23.125 3.173 1.00 72.31 100 CYS A C 1
ATOM 810 O O . CYS A 1 100 ? -0.520 23.677 2.490 1.00 72.31 100 CYS A O 1
ATOM 812 N N . SER A 1 101 ? -1.139 22.693 4.412 1.00 69.62 101 SER A N 1
ATOM 813 C CA . SER A 1 101 ? 0.116 22.844 5.152 1.00 69.62 101 SER A CA 1
ATOM 814 C C . SER A 1 101 ? 1.351 22.234 4.473 1.00 69.62 101 SER A C 1
ATOM 816 O O . SER A 1 101 ? 1.228 21.529 3.488 1.00 69.62 101 SER A O 1
ATOM 818 N N . SER A 1 102 ? 2.534 22.443 5.062 1.00 90.25 102 SER A N 1
ATOM 819 C CA . SER A 1 102 ? 3.831 21.979 4.549 1.00 90.25 102 SER A CA 1
ATOM 820 C C . SER A 1 102 ? 3.912 20.477 4.229 1.00 90.25 102 SER A C 1
ATOM 822 O O . SER A 1 102 ? 3.215 19.651 4.827 1.00 90.25 102 SER A O 1
ATOM 824 N N . VAL A 1 103 ? 4.815 20.123 3.309 1.00 92.19 103 VAL A N 1
ATOM 825 C CA . VAL A 1 103 ? 5.068 18.743 2.860 1.00 92.19 103 VAL A CA 1
ATOM 826 C C . VAL A 1 103 ? 5.359 17.814 4.041 1.00 92.19 103 VAL A C 1
ATOM 828 O O . VAL A 1 103 ? 4.818 16.713 4.119 1.00 92.19 103 VAL A O 1
ATOM 831 N N . GLU A 1 104 ? 6.142 18.278 5.015 1.00 93.50 104 GLU A N 1
ATOM 832 C CA . GLU A 1 104 ? 6.518 17.507 6.204 1.00 93.50 104 GLU A CA 1
ATOM 833 C C . GLU A 1 104 ? 5.294 17.140 7.045 1.00 93.50 104 GLU A C 1
ATOM 835 O O . GLU A 1 104 ? 5.214 16.034 7.576 1.00 93.50 104 GLU A O 1
ATOM 840 N N . LYS A 1 105 ? 4.308 18.041 7.136 1.00 91.81 105 LYS A N 1
ATOM 841 C CA . LYS A 1 105 ? 3.060 17.777 7.859 1.00 91.81 105 LYS A CA 1
ATOM 842 C C . LYS A 1 105 ? 2.208 16.733 7.150 1.00 91.81 105 LYS A C 1
ATOM 844 O O . LYS A 1 105 ? 1.632 15.887 7.830 1.00 91.81 105 LYS A O 1
ATOM 849 N N . ILE A 1 106 ? 2.150 16.743 5.816 1.00 91.69 106 ILE A N 1
ATOM 850 C CA . ILE A 1 106 ? 1.461 15.687 5.056 1.00 91.69 106 ILE A CA 1
ATOM 851 C C . ILE A 1 106 ? 2.140 14.340 5.301 1.00 91.69 106 ILE A C 1
ATOM 853 O O . ILE A 1 106 ? 1.475 13.374 5.669 1.00 91.69 106 ILE A O 1
ATOM 857 N N . LEU A 1 107 ? 3.465 14.276 5.172 1.00 94.44 107 LEU A N 1
ATOM 858 C CA . LEU A 1 107 ? 4.214 13.034 5.363 1.00 94.44 107 LEU A CA 1
ATOM 859 C C . LEU A 1 107 ? 4.097 12.488 6.796 1.00 94.44 107 LEU A C 1
ATOM 861 O O . LEU A 1 107 ? 4.003 11.274 6.977 1.00 94.44 107 LEU A O 1
ATOM 865 N N . ALA A 1 108 ? 4.039 13.363 7.801 1.00 95.31 108 ALA A N 1
ATOM 866 C CA . ALA A 1 108 ? 3.876 12.995 9.208 1.00 95.31 108 ALA A CA 1
ATOM 867 C C . ALA A 1 108 ? 2.411 12.809 9.650 1.00 95.31 108 ALA A C 1
ATOM 869 O O . ALA A 1 108 ? 2.163 12.503 10.818 1.00 95.31 108 ALA A O 1
ATOM 870 N N . SER A 1 109 ? 1.430 13.001 8.761 1.00 93.44 109 SER A N 1
ATOM 871 C CA . SER A 1 109 ? 0.014 12.914 9.128 1.00 93.44 109 SER A CA 1
ATOM 872 C C . SER A 1 109 ? -0.351 11.483 9.539 1.00 93.44 109 SER A C 1
ATOM 874 O O . SER A 1 109 ? -0.148 10.560 8.747 1.00 93.44 109 SER A O 1
ATOM 876 N N . PRO A 1 110 ? -0.885 11.258 10.754 1.00 95.38 110 PRO A N 1
ATOM 877 C CA . PRO A 1 110 ? -1.233 9.920 11.210 1.00 95.38 110 PRO A CA 1
ATOM 878 C C . PRO A 1 110 ? -2.445 9.381 10.447 1.00 95.38 110 PRO A C 1
ATOM 880 O O . PRO A 1 110 ? -3.430 10.085 10.225 1.00 95.38 110 PRO A O 1
ATOM 883 N N . THR A 1 111 ? -2.384 8.104 10.093 1.00 95.44 111 THR A N 1
ATOM 884 C CA . THR A 1 111 ? -3.517 7.344 9.555 1.00 95.44 111 THR A CA 1
ATOM 885 C C . THR A 1 111 ? -4.266 6.639 10.695 1.00 95.44 111 THR A C 1
ATOM 887 O O . THR A 1 111 ? -3.852 6.684 11.861 1.00 95.44 111 THR A O 1
ATOM 890 N N . GLN A 1 112 ? -5.378 5.966 10.396 1.00 94.56 112 GLN A N 1
ATOM 891 C CA . GLN A 1 112 ? -6.041 5.085 11.369 1.00 94.56 112 GLN A CA 1
ATOM 892 C C . GLN A 1 112 ? -5.484 3.655 11.334 1.00 94.56 112 GLN A C 1
ATOM 894 O O . GLN A 1 112 ? -5.859 2.830 12.169 1.00 94.56 112 GLN A O 1
ATOM 899 N N . SER A 1 113 ? -4.568 3.377 10.408 1.00 95.38 113 SER A N 1
ATOM 900 C CA . SER A 1 113 ? -3.942 2.081 10.200 1.00 95.38 113 SER A CA 1
ATOM 901 C C . SER A 1 113 ? -2.865 1.782 11.247 1.00 95.38 113 SER A C 1
ATOM 903 O O . SER A 1 113 ? -2.055 2.640 11.617 1.00 95.38 113 SER A O 1
ATOM 905 N N . ARG A 1 114 ? -2.851 0.541 11.732 1.00 95.19 114 ARG A N 1
ATOM 906 C CA . ARG A 1 114 ? -1.869 -0.000 12.678 1.00 95.19 114 ARG A CA 1
ATOM 907 C C . ARG A 1 114 ? -1.040 -1.076 11.994 1.00 95.19 114 ARG A C 1
ATOM 909 O O . ARG A 1 114 ? -1.593 -2.036 11.459 1.00 95.19 114 ARG A O 1
ATOM 916 N N . LYS A 1 115 ? 0.276 -0.892 11.973 1.00 93.56 115 LYS A N 1
ATOM 917 C CA . LYS A 1 115 ? 1.190 -1.766 11.236 1.00 93.56 115 LYS A CA 1
ATOM 918 C C . LYS A 1 115 ? 1.347 -3.113 11.943 1.00 93.56 115 LYS A C 1
ATOM 920 O O . LYS A 1 115 ? 1.708 -3.134 13.114 1.00 93.56 115 LYS A O 1
ATOM 925 N N . ASP A 1 116 ? 1.131 -4.207 11.211 1.00 89.19 116 ASP A N 1
ATOM 926 C CA . ASP A 1 116 ? 1.402 -5.589 11.643 1.00 89.19 116 ASP A CA 1
ATOM 927 C C . ASP A 1 116 ? 0.751 -5.982 12.991 1.00 89.19 116 ASP A C 1
ATOM 929 O O . ASP A 1 116 ? 1.217 -6.877 13.697 1.00 89.19 116 ASP A O 1
ATOM 933 N N . THR A 1 117 ? -0.363 -5.332 13.345 1.00 92.25 117 THR A N 1
ATOM 934 C CA . THR A 1 117 ? -1.125 -5.620 14.567 1.00 92.25 117 THR A CA 1
ATOM 935 C C . THR A 1 117 ? -1.835 -6.970 14.485 1.00 92.25 117 THR A C 1
ATOM 937 O O . THR A 1 117 ? -2.238 -7.428 13.412 1.00 92.25 117 THR A O 1
ATOM 940 N N . LYS A 1 118 ? -2.063 -7.596 15.642 1.00 93.12 118 LYS A N 1
ATOM 941 C CA . LYS A 1 118 ? -2.861 -8.818 15.759 1.00 93.12 118 LYS A CA 1
ATOM 942 C C . LYS A 1 118 ? -4.277 -8.630 15.186 1.00 93.12 118 LYS A C 1
ATOM 944 O O . LYS A 1 118 ? -5.038 -7.771 15.625 1.00 93.12 118 LYS A O 1
ATOM 949 N N . ALA A 1 119 ? -4.639 -9.470 14.219 1.00 94.94 119 ALA A N 1
ATOM 950 C CA . ALA A 1 119 ? -5.990 -9.504 13.668 1.00 94.94 119 ALA A CA 1
ATOM 951 C C . ALA A 1 119 ? -7.011 -9.947 14.727 1.00 94.94 119 ALA A C 1
ATOM 953 O O . ALA A 1 119 ? -6.727 -10.841 15.531 1.00 94.94 119 ALA A O 1
ATOM 954 N N . ALA A 1 120 ? -8.200 -9.350 14.689 1.00 95.31 120 ALA A N 1
ATOM 955 C CA . ALA A 1 120 ? -9.314 -9.754 15.528 1.00 95.31 120 ALA A CA 1
ATOM 956 C C . ALA A 1 120 ? -9.763 -11.179 15.175 1.00 95.31 120 ALA A C 1
ATOM 958 O O . ALA A 1 120 ? -9.717 -11.603 14.016 1.00 95.31 120 ALA A O 1
ATOM 959 N N . ALA A 1 121 ? -10.214 -11.936 16.173 1.00 93.56 121 ALA A N 1
ATOM 960 C CA . ALA A 1 121 ? -10.716 -13.287 15.949 1.00 93.56 121 ALA A CA 1
ATOM 961 C C . ALA A 1 121 ? -12.100 -13.266 15.274 1.00 93.56 121 ALA A C 1
ATOM 963 O O . ALA A 1 121 ? -12.984 -12.511 15.674 1.00 93.56 121 ALA A O 1
ATOM 964 N N . GLY A 1 122 ? -12.313 -14.140 14.287 1.00 92.88 122 GLY A N 1
ATOM 965 C CA . GLY A 1 122 ? -13.615 -14.312 13.639 1.00 92.88 122 GLY A CA 1
ATOM 966 C C . GLY A 1 122 ? -13.527 -14.542 12.133 1.00 92.88 122 GLY A C 1
ATOM 967 O O . GLY A 1 122 ? -12.446 -14.671 11.562 1.00 92.88 122 GLY A O 1
ATOM 968 N N . LYS A 1 123 ? -14.698 -14.613 11.492 1.00 95.94 123 LYS A N 1
ATOM 969 C CA . LYS A 1 123 ? -14.837 -14.589 10.032 1.00 95.94 123 LYS A CA 1
ATOM 970 C C . LYS A 1 123 ? -15.375 -13.228 9.629 1.00 95.94 123 LYS A C 1
ATOM 972 O O . LYS A 1 123 ? -16.378 -12.784 10.181 1.00 95.94 123 LYS A O 1
ATOM 977 N N . PHE A 1 124 ? -14.738 -12.619 8.641 1.00 97.00 124 PHE A N 1
ATOM 978 C CA . PHE A 1 124 ? -15.098 -11.299 8.146 1.00 97.00 124 PHE A CA 1
ATOM 979 C C . PHE A 1 124 ? -15.326 -11.362 6.633 1.00 97.00 124 PHE A C 1
ATOM 981 O O . PHE A 1 124 ? -14.610 -12.100 5.949 1.00 97.00 124 PHE A O 1
ATOM 988 N N . PRO A 1 125 ? -16.315 -10.632 6.091 1.00 98.25 125 PRO A N 1
ATOM 989 C CA . PRO A 1 125 ? -16.467 -10.472 4.649 1.00 98.25 125 PRO A CA 1
ATOM 990 C C . PRO A 1 125 ? -15.207 -9.857 4.024 1.00 98.25 125 PRO A C 1
ATOM 992 O O . PRO A 1 125 ? -14.605 -8.942 4.589 1.00 98.25 125 PRO A O 1
ATOM 995 N N . LEU A 1 126 ? -14.833 -10.360 2.845 1.00 98.44 126 LEU A N 1
ATOM 996 C CA . LEU A 1 126 ? -13.701 -9.871 2.061 1.00 98.44 126 LEU A CA 1
ATOM 997 C C . LEU A 1 126 ? -14.184 -8.895 0.985 1.00 98.44 126 LEU A C 1
ATOM 999 O O . LEU A 1 126 ? -15.057 -9.227 0.185 1.00 98.44 126 LEU A O 1
ATOM 1003 N N . VAL A 1 127 ? -13.568 -7.720 0.938 1.00 98.50 127 VAL A N 1
ATOM 1004 C CA . VAL A 1 127 ? -13.700 -6.738 -0.137 1.00 98.50 127 VAL A CA 1
ATOM 1005 C C . VAL A 1 127 ? -12.419 -6.761 -0.959 1.00 98.50 127 VAL A C 1
ATOM 1007 O O . VAL A 1 127 ? -11.323 -6.620 -0.418 1.00 98.50 127 VAL A O 1
ATOM 1010 N N . LEU A 1 128 ? -12.559 -6.927 -2.271 1.00 97.81 128 LEU A N 1
ATOM 1011 C CA . LEU A 1 128 ? -11.454 -6.769 -3.210 1.00 97.81 128 LEU A CA 1
ATOM 1012 C C . LEU A 1 128 ? -11.505 -5.342 -3.756 1.00 97.81 128 LEU A C 1
ATOM 1014 O O . LEU A 1 128 ? -12.454 -4.980 -4.450 1.00 97.81 128 LEU A O 1
ATOM 1018 N N . TYR A 1 129 ? -10.505 -4.535 -3.422 1.00 97.06 129 TYR A N 1
ATOM 1019 C CA . T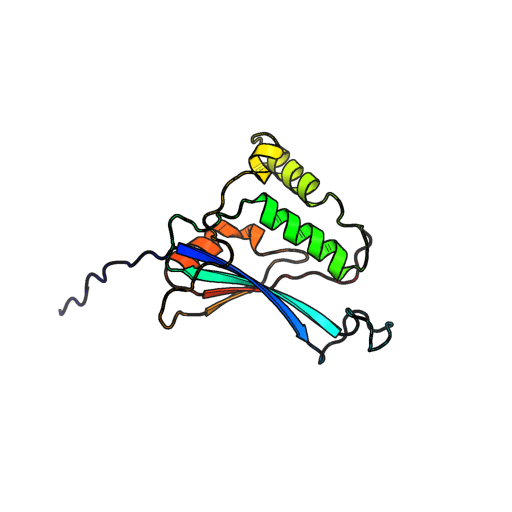YR A 1 129 ? -10.348 -3.190 -3.964 1.00 97.06 129 TYR A CA 1
ATOM 1020 C C . TYR A 1 129 ? -9.305 -3.230 -5.079 1.00 97.06 129 TYR A C 1
ATOM 1022 O O . TYR A 1 129 ? -8.215 -3.764 -4.893 1.00 97.06 129 TYR A O 1
ATOM 1030 N N . MET A 1 130 ? -9.646 -2.681 -6.239 1.00 94.19 130 MET A N 1
ATOM 1031 C CA . MET A 1 130 ? -8.744 -2.587 -7.385 1.00 94.19 130 MET A CA 1
ATOM 1032 C C . MET A 1 130 ? -8.369 -1.121 -7.548 1.00 94.19 130 MET A C 1
ATOM 1034 O O . MET A 1 130 ? -9.246 -0.294 -7.805 1.00 94.19 130 MET A O 1
ATOM 1038 N N . ALA A 1 131 ? -7.092 -0.797 -7.351 1.00 91.44 131 ALA A N 1
ATOM 1039 C CA . ALA A 1 131 ? -6.617 0.568 -7.516 1.00 91.44 131 ALA A CA 1
ATOM 1040 C C . ALA A 1 131 ? -6.697 1.021 -8.982 1.00 91.44 131 ALA A C 1
ATOM 1042 O O . ALA A 1 131 ? -6.786 0.206 -9.907 1.00 91.44 131 ALA A O 1
ATOM 1043 N N . SER A 1 132 ? -6.658 2.338 -9.181 1.00 87.06 132 SER A N 1
ATOM 1044 C CA . SER A 1 132 ? -6.623 2.942 -10.510 1.00 87.06 132 SER A CA 1
ATOM 1045 C C . SER A 1 132 ? -5.311 2.623 -11.252 1.00 87.06 132 SER A C 1
ATOM 1047 O O . SER A 1 132 ? -4.398 1.995 -10.708 1.00 87.06 132 SER A O 1
ATOM 1049 N N . TYR A 1 133 ? -5.210 3.022 -12.523 1.00 86.62 133 TYR A N 1
ATOM 1050 C CA . TYR A 1 133 ? -3.983 2.848 -13.304 1.00 86.62 133 TYR A CA 1
ATOM 1051 C C . TYR A 1 133 ? -2.805 3.577 -12.640 1.00 86.62 133 TYR A C 1
ATOM 1053 O O . TYR A 1 133 ? -2.884 4.780 -12.415 1.00 86.62 133 TYR A O 1
ATOM 1061 N N . ASN A 1 134 ? -1.717 2.854 -12.348 1.00 85.19 134 ASN A N 1
ATOM 1062 C CA . ASN A 1 134 ? -0.587 3.339 -11.548 1.00 85.19 134 ASN A CA 1
ATOM 1063 C C . ASN A 1 134 ? -0.997 3.877 -10.169 1.00 85.19 134 ASN A C 1
ATOM 1065 O O . ASN A 1 134 ? -0.319 4.732 -9.610 1.00 85.19 134 ASN A O 1
ATOM 1069 N N . GLY A 1 135 ? -2.093 3.354 -9.619 1.00 87.44 135 GLY A N 1
ATOM 1070 C CA . GLY A 1 135 ? -2.619 3.719 -8.313 1.00 87.44 135 GLY A CA 1
ATOM 1071 C C . GLY A 1 135 ? -2.296 2.697 -7.225 1.00 87.44 135 GLY A C 1
ATOM 1072 O O . GLY A 1 135 ? -1.833 1.574 -7.469 1.00 87.44 135 GLY A O 1
ATOM 1073 N N . MET A 1 136 ? -2.604 3.093 -5.992 1.00 92.12 136 MET A N 1
ATOM 1074 C CA . MET A 1 136 ? -2.483 2.274 -4.787 1.00 92.12 136 MET A CA 1
ATOM 1075 C C . MET A 1 136 ? -3.623 2.586 -3.812 1.00 92.12 136 MET A C 1
ATOM 1077 O O . MET A 1 136 ? -4.267 3.630 -3.894 1.00 92.12 136 MET A O 1
ATOM 1081 N N . GLY A 1 137 ? -3.855 1.702 -2.839 1.00 91.31 137 GLY A N 1
ATOM 1082 C CA . GLY A 1 137 ? -4.877 1.884 -1.802 1.00 91.31 137 GLY A CA 1
ATOM 1083 C C . GLY A 1 137 ? -4.801 3.201 -1.007 1.00 91.31 137 GLY A C 1
ATOM 1084 O O . GLY A 1 137 ? -5.808 3.593 -0.416 1.00 91.31 137 GLY A O 1
ATOM 1085 N N . TYR A 1 138 ? -3.672 3.929 -1.020 1.00 91.69 138 TYR A N 1
ATOM 1086 C CA . TYR A 1 138 ? -3.561 5.230 -0.343 1.00 91.69 138 TYR A CA 1
ATOM 1087 C C . TYR A 1 138 ? -4.571 6.264 -0.862 1.00 91.69 138 TYR A C 1
ATOM 1089 O O . TYR A 1 138 ? -4.990 7.133 -0.099 1.00 91.69 138 TYR A O 1
ATOM 1097 N N . GLU A 1 139 ? -4.997 6.152 -2.126 1.00 91.88 139 GLU A N 1
ATOM 1098 C CA . GLU A 1 139 ? -5.959 7.058 -2.772 1.00 91.88 139 GLU A CA 1
ATOM 1099 C C . GLU A 1 139 ? -7.316 7.077 -2.056 1.00 91.88 139 GLU A C 1
ATOM 1101 O O . GLU A 1 139 ? -8.010 8.089 -2.051 1.00 91.88 139 GLU A O 1
ATOM 1106 N N . ASN A 1 140 ? -7.682 5.961 -1.420 1.00 95.00 140 ASN A N 1
ATOM 1107 C CA . ASN A 1 140 ? -8.954 5.778 -0.727 1.00 95.00 140 ASN A CA 1
ATOM 1108 C C . ASN A 1 140 ? -8.757 5.303 0.720 1.00 95.00 140 ASN A C 1
ATOM 1110 O O . ASN A 1 140 ? -9.642 4.666 1.290 1.00 95.00 140 ASN A O 1
ATOM 1114 N N . ILE A 1 141 ? -7.617 5.627 1.343 1.00 95.38 141 ILE A N 1
ATOM 1115 C CA . ILE A 1 141 ? -7.213 5.073 2.645 1.00 95.38 141 ILE A CA 1
ATOM 1116 C C . ILE A 1 141 ? -8.299 5.184 3.722 1.00 95.38 141 ILE A C 1
ATOM 1118 O O . ILE A 1 141 ? -8.569 4.210 4.414 1.00 95.38 141 ILE A O 1
ATOM 1122 N N . GLN A 1 142 ? -8.996 6.320 3.814 1.00 96.00 142 GLN A N 1
ATOM 1123 C CA . GLN A 1 142 ? -10.054 6.516 4.810 1.00 96.00 142 GLN A CA 1
ATOM 1124 C C . GLN A 1 142 ? -11.233 5.555 4.614 1.00 96.00 142 GLN A C 1
ATOM 1126 O O . GLN A 1 142 ? -11.795 5.057 5.589 1.00 96.00 142 GLN A O 1
ATOM 1131 N N . LEU A 1 143 ? -11.608 5.272 3.362 1.00 97.38 143 LEU A N 1
ATOM 1132 C CA . LEU A 1 143 ? -12.641 4.288 3.044 1.00 97.38 143 LEU A CA 1
ATOM 1133 C C . LEU A 1 143 ? -12.182 2.885 3.454 1.00 97.38 143 LEU A C 1
ATOM 1135 O O . LEU A 1 143 ? -12.937 2.166 4.108 1.00 97.38 143 LEU A O 1
ATOM 1139 N N . LEU A 1 144 ? -10.951 2.511 3.095 1.00 97.94 144 LEU A N 1
ATOM 1140 C CA . LEU A 1 144 ? -10.414 1.174 3.361 1.00 97.94 144 LEU A CA 1
ATOM 1141 C C . LEU A 1 144 ? -10.268 0.925 4.873 1.00 97.94 144 LEU A C 1
ATOM 1143 O O . LEU A 1 144 ? -10.683 -0.119 5.377 1.00 97.94 144 LEU A O 1
ATOM 1147 N N . GLU A 1 145 ? -9.783 1.923 5.614 1.00 97.25 145 GLU A N 1
ATOM 1148 C CA . GLU A 1 145 ? -9.712 1.907 7.078 1.00 97.25 145 GLU A CA 1
ATOM 1149 C C . GLU A 1 145 ? -11.096 1.809 7.719 1.00 97.25 145 GLU A C 1
ATOM 1151 O O . GLU A 1 145 ? -11.298 1.051 8.669 1.00 97.25 145 GLU A O 1
ATOM 1156 N N . ASN A 1 146 ? -12.077 2.555 7.207 1.00 97.25 146 ASN A N 1
ATOM 1157 C CA . ASN A 1 146 ? -13.427 2.520 7.755 1.00 97.25 146 ASN A CA 1
ATOM 1158 C C . ASN A 1 146 ? -14.085 1.151 7.532 1.00 97.25 146 ASN A C 1
ATOM 1160 O O . ASN A 1 146 ? -14.728 0.631 8.442 1.00 97.25 146 ASN A O 1
ATOM 1164 N N . LEU A 1 147 ? -13.887 0.525 6.370 1.00 97.81 147 LEU A N 1
ATOM 1165 C CA . LEU A 1 147 ? -14.337 -0.848 6.125 1.00 97.81 147 LEU A CA 1
ATOM 1166 C C . LEU A 1 147 ? -13.717 -1.823 7.138 1.00 97.81 147 LEU A C 1
ATOM 1168 O O . LEU A 1 147 ? -14.451 -2.580 7.777 1.00 97.81 147 LEU A O 1
ATOM 1172 N N . ALA A 1 148 ? -12.405 -1.743 7.374 1.00 97.00 148 ALA A N 1
ATOM 1173 C CA . ALA A 1 148 ? -11.726 -2.583 8.363 1.00 97.00 148 ALA A CA 1
ATOM 1174 C C . ALA A 1 148 ? -12.280 -2.414 9.782 1.00 97.00 148 ALA A C 1
ATOM 1176 O O . ALA A 1 148 ? -12.617 -3.394 10.451 1.00 97.00 148 ALA A O 1
ATOM 1177 N N . LYS A 1 149 ? -12.485 -1.169 10.219 1.00 95.69 149 LYS A N 1
ATOM 1178 C CA . LYS A 1 149 ? -13.066 -0.865 11.538 1.00 95.69 149 LYS A CA 1
ATOM 1179 C C . LYS A 1 149 ? -14.499 -1.378 11.699 1.00 95.69 149 LYS A C 1
ATOM 1181 O O . LYS A 1 149 ? -14.915 -1.660 12.822 1.00 95.69 149 LYS A O 1
ATOM 1186 N N . ASN A 1 150 ? -15.238 -1.524 10.597 1.00 95.81 150 ASN A N 1
ATOM 1187 C CA . ASN A 1 150 ? -16.595 -2.077 10.570 1.00 95.81 150 ASN A CA 1
ATOM 1188 C C . ASN A 1 150 ? -16.633 -3.601 10.339 1.00 95.81 150 ASN A C 1
ATOM 1190 O O . ASN A 1 150 ? -17.709 -4.148 10.101 1.00 95.81 150 ASN A O 1
ATOM 1194 N N . GLY A 1 151 ? -15.495 -4.298 10.428 1.00 96.19 151 GLY A N 1
ATOM 1195 C CA . GLY A 1 151 ? -15.461 -5.760 10.370 1.00 96.19 151 GLY A CA 1
ATOM 1196 C C . GLY A 1 151 ? -15.357 -6.331 8.956 1.00 96.19 151 GLY A C 1
ATOM 1197 O O . GLY A 1 151 ? -15.817 -7.443 8.722 1.00 96.19 151 GLY A O 1
ATOM 1198 N N . TYR A 1 152 ? -14.774 -5.601 8.006 1.00 97.94 152 TYR A N 1
ATOM 1199 C CA . TYR A 1 152 ? -14.437 -6.131 6.682 1.00 97.94 152 TYR A CA 1
ATOM 1200 C C . TYR A 1 152 ? -12.934 -6.367 6.578 1.00 97.94 152 TYR A C 1
ATOM 1202 O O . TYR A 1 152 ? -12.140 -5.577 7.074 1.00 97.94 152 TYR A O 1
ATOM 1210 N N . ILE A 1 153 ? -12.518 -7.422 5.887 1.00 98.31 153 ILE A N 1
ATOM 1211 C CA . ILE A 1 153 ? -11.144 -7.504 5.384 1.00 98.31 153 ILE A CA 1
ATOM 1212 C C . ILE A 1 153 ? -11.147 -6.856 4.006 1.00 98.31 153 ILE A C 1
ATOM 1214 O O . ILE A 1 153 ? -11.996 -7.175 3.178 1.00 98.31 153 ILE A O 1
ATOM 1218 N N . VAL A 1 154 ? -10.199 -5.969 3.741 1.00 98.50 154 VAL A N 1
ATOM 1219 C CA . VAL A 1 154 ? -10.005 -5.364 2.427 1.00 98.50 154 VAL A CA 1
ATOM 1220 C C . VAL A 1 154 ? -8.659 -5.798 1.873 1.00 98.50 154 VAL A C 1
ATOM 1222 O O . VAL A 1 154 ? -7.627 -5.516 2.474 1.00 98.50 154 VAL A O 1
ATOM 1225 N N . ALA A 1 155 ? -8.670 -6.456 0.717 1.00 98.19 155 ALA A N 1
ATOM 1226 C CA . ALA A 1 155 ? -7.479 -6.728 -0.078 1.00 98.19 155 ALA A CA 1
ATOM 1227 C C . ALA A 1 155 ? -7.429 -5.728 -1.239 1.00 98.19 155 ALA A C 1
ATOM 1229 O O . ALA A 1 155 ? -8.224 -5.808 -2.176 1.00 98.19 155 ALA A O 1
ATOM 1230 N N . SER A 1 156 ? -6.516 -4.768 -1.147 1.00 97.31 156 SER A N 1
ATOM 1231 C CA . SER A 1 156 ? -6.265 -3.744 -2.155 1.00 97.31 156 SER A CA 1
ATOM 1232 C C . SER A 1 156 ? -5.167 -4.204 -3.098 1.00 97.31 156 SER A C 1
ATOM 1234 O O . SER A 1 156 ? -4.011 -4.338 -2.700 1.00 97.31 156 SER A O 1
ATOM 1236 N N . PHE A 1 157 ? -5.528 -4.418 -4.354 1.00 94.44 157 PHE A N 1
ATOM 1237 C CA . PHE A 1 157 ? -4.605 -4.779 -5.416 1.00 94.44 157 PHE A CA 1
ATOM 1238 C C . PHE A 1 157 ? -4.091 -3.516 -6.083 1.00 94.44 157 PHE A C 1
ATOM 1240 O O . PHE A 1 157 ? -4.864 -2.699 -6.592 1.00 94.44 157 PHE A O 1
ATOM 1247 N N . ASN A 1 158 ? -2.773 -3.380 -6.085 1.00 88.56 158 ASN A N 1
ATOM 1248 C CA . ASN A 1 158 ? -2.102 -2.251 -6.702 1.00 88.56 158 ASN A CA 1
ATOM 1249 C C . ASN A 1 158 ? -1.871 -2.535 -8.186 1.00 88.56 158 ASN A C 1
ATOM 1251 O O . ASN A 1 158 ? -1.532 -3.656 -8.577 1.00 88.56 158 ASN A O 1
ATOM 1255 N N . SER A 1 159 ? -2.046 -1.516 -9.020 1.00 80.12 159 SER A N 1
ATOM 1256 C CA . SER A 1 159 ? -1.935 -1.658 -10.469 1.00 80.12 159 SER A CA 1
ATOM 1257 C C . SER A 1 159 ? -0.736 -0.877 -10.983 1.00 80.12 159 SER A C 1
ATOM 1259 O O . SER A 1 159 ? -0.893 0.220 -11.507 1.00 80.12 159 SER A O 1
ATOM 1261 N N . MET A 1 160 ? 0.460 -1.457 -10.866 1.00 80.81 160 MET A N 1
ATOM 1262 C CA . MET A 1 160 ? 1.677 -0.914 -11.479 1.00 80.81 160 MET A CA 1
ATOM 1263 C C . MET A 1 160 ? 2.031 -1.659 -12.771 1.00 80.81 160 MET A C 1
ATOM 1265 O O . MET A 1 160 ? 1.819 -2.875 -12.889 1.00 80.81 160 MET A O 1
ATOM 1269 N N . VAL A 1 161 ? 2.535 -0.927 -13.764 1.00 75.31 161 VAL A N 1
ATOM 1270 C CA . VAL A 1 161 ? 2.941 -1.465 -15.072 1.00 75.31 161 VAL A CA 1
ATOM 1271 C C . VAL A 1 161 ? 4.458 -1.423 -15.256 1.00 75.31 161 VAL A C 1
ATOM 1273 O O . VAL A 1 161 ? 5.137 -0.588 -14.668 1.00 75.31 161 VAL A O 1
ATOM 1276 N N . ALA A 1 162 ? 4.985 -2.319 -16.098 1.00 65.69 162 ALA A N 1
ATOM 1277 C CA . ALA A 1 162 ? 6.429 -2.458 -16.337 1.00 65.69 162 ALA A CA 1
ATOM 1278 C C . ALA A 1 162 ? 7.018 -1.295 -17.132 1.00 65.69 162 ALA A C 1
ATOM 1280 O O . ALA A 1 162 ? 8.225 -1.069 -17.112 1.00 65.69 162 ALA A O 1
ATOM 1281 N N . THR A 1 163 ? 6.162 -0.606 -17.881 1.00 59.88 163 THR A N 1
ATOM 1282 C CA . THR A 1 163 ? 6.555 0.248 -18.994 1.00 59.88 163 THR A CA 1
ATOM 1283 C C . THR A 1 163 ? 6.124 1.678 -18.726 1.00 59.88 163 THR A C 1
ATOM 1285 O O . THR A 1 163 ? 5.170 2.168 -19.319 1.00 59.88 163 THR A O 1
ATOM 1288 N N . GLN A 1 164 ? 6.840 2.364 -17.839 1.00 44.12 164 GLN A N 1
ATOM 1289 C CA . GLN A 1 164 ? 6.976 3.815 -17.916 1.00 44.12 164 GLN A CA 1
ATOM 1290 C C . GLN A 1 164 ? 8.439 4.174 -17.660 1.00 44.12 164 GLN A C 1
ATOM 1292 O O . GLN A 1 164 ? 8.941 4.037 -16.549 1.00 44.12 164 GLN A O 1
ATOM 1297 N N . ALA A 1 165 ? 9.117 4.627 -18.719 1.00 37.44 165 ALA A N 1
ATOM 1298 C CA . ALA A 1 165 ? 10.013 5.756 -18.545 1.00 37.44 165 ALA A CA 1
ATOM 1299 C C . ALA A 1 165 ? 9.107 6.912 -18.114 1.00 37.44 165 ALA A C 1
ATOM 1301 O O . ALA A 1 165 ? 8.138 7.226 -18.812 1.00 37.44 165 ALA A O 1
ATOM 1302 N N . ILE A 1 166 ? 9.351 7.408 -16.913 1.00 39.44 166 ILE A N 1
ATOM 1303 C CA . ILE A 1 166 ? 8.694 8.584 -16.351 1.00 39.44 166 ILE A CA 1
ATOM 1304 C C . ILE A 1 166 ? 9.440 9.799 -16.892 1.00 39.44 166 ILE A C 1
ATOM 1306 O O . ILE A 1 166 ? 10.691 9.733 -16.912 1.00 39.44 166 ILE A O 1
#